Protein AF-C7RER1-F1 (afdb_monomer_lite)

Organism: Anaerococcus prevotii (strain ATCC 9321 / DSM 20548 / JCM 6508 / NCTC 11806 / PC1) (NCBI:txid525919)

Sequence (157 aa):
MKKKYYLVLIGLIIIGVLLKIRPNKEGPSLPKADDVRSLSLIKIANDRGVEKRTINENNDIENFLQLLENSKRTKKESVSDFPNKDEFILVSIEMSEGGYIINTIHEEDKKLYFEQAYVGIYELSYKDISSFLKSTVKEEDKENISEDLEDILDDDF

pLDDT: mean 86.9, std 13.4, range [45.28, 97.69]

Secondary structure (DSSP, 8-state):
-HHHHHHHHHHHHHHHHHHT------------GGGEEEEEEEEEETTEEEEEEEE--HHHHHHHHHHHHT-EE-SPPP-SSS-S-SEEEEEEEEETTS-EEEEEEEEETTEEEEEETTTEEEEE-HHHHHHHHHHH--GGGEEEEEEEHHHHHHHT-

InterPro domains:
  IPR033782 Domain of unknown function DUF5301 [PF17225] (25-123)

Radius of gyration: 20.68 Å; chains: 1; bounding box: 33×69×48 Å

Structure (mmCIF, N/CA/C/O backbone):
data_AF-C7RER1-F1
#
_entry.id   AF-C7RER1-F1
#
loop_
_atom_site.group_PDB
_atom_site.id
_atom_site.type_symbol
_atom_site.label_atom_id
_atom_site.label_alt_id
_atom_site.label_com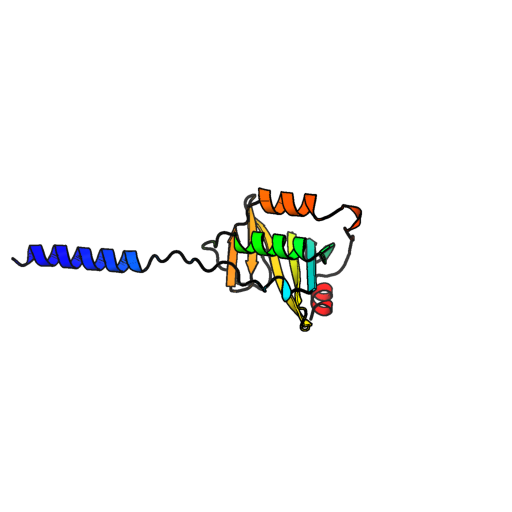p_id
_atom_site.label_asym_id
_atom_site.label_entity_id
_atom_site.label_seq_id
_atom_site.pdbx_PDB_ins_code
_atom_site.Cartn_x
_atom_site.Cartn_y
_atom_site.Cartn_z
_atom_site.occupancy
_atom_site.B_iso_or_equiv
_atom_site.auth_seq_id
_atom_site.auth_comp_id
_atom_site.auth_asym_id
_atom_site.auth_atom_id
_atom_site.pdbx_PDB_model_num
ATOM 1 N N . MET A 1 1 ? -15.847 -50.867 30.338 1.00 51.84 1 MET A N 1
ATOM 2 C CA . MET A 1 1 ? -14.943 -50.681 29.174 1.00 51.84 1 MET A CA 1
ATOM 3 C C . MET A 1 1 ? -15.384 -49.562 28.220 1.00 51.84 1 MET A C 1
ATOM 5 O O . MET A 1 1 ? -14.530 -48.789 27.824 1.00 51.84 1 MET A O 1
ATOM 9 N N . LYS A 1 2 ? -16.683 -49.383 27.920 1.00 53.00 2 LYS A N 1
ATOM 10 C CA . LYS A 1 2 ? -17.201 -48.391 26.944 1.00 53.00 2 LYS A CA 1
ATOM 11 C C . LYS A 1 2 ? -16.874 -46.904 27.226 1.00 53.00 2 LYS A C 1
ATOM 13 O O . LYS A 1 2 ? -16.614 -46.158 26.293 1.00 53.00 2 LYS A O 1
ATOM 18 N N . LYS A 1 3 ? -16.810 -46.480 28.499 1.00 54.66 3 LYS A N 1
ATOM 19 C CA . LYS A 1 3 ? -16.538 -45.074 28.885 1.00 54.66 3 LYS A CA 1
ATOM 20 C C . LYS A 1 3 ? -15.115 -44.591 28.550 1.00 54.66 3 LYS A C 1
ATOM 22 O O . LYS A 1 3 ? -14.925 -43.414 28.277 1.00 54.66 3 LYS A O 1
ATOM 27 N N . LYS A 1 4 ? -14.126 -45.498 28.546 1.00 58.81 4 LYS A N 1
ATOM 28 C CA . LYS A 1 4 ? -12.718 -45.165 28.258 1.00 58.81 4 LYS A CA 1
ATOM 29 C C . LYS A 1 4 ? -12.512 -44.846 26.773 1.00 58.81 4 LYS A C 1
ATOM 31 O O . LYS A 1 4 ? -11.833 -43.884 26.449 1.00 58.81 4 LYS A O 1
ATOM 36 N N . TYR A 1 5 ? -13.176 -45.594 25.889 1.00 68.44 5 TYR A N 1
ATOM 37 C CA . TYR A 1 5 ? -13.153 -45.340 24.444 1.00 68.44 5 TYR A CA 1
ATOM 38 C C . TYR A 1 5 ? -13.890 -44.053 24.063 1.00 68.44 5 TYR A C 1
ATOM 40 O O . TYR A 1 5 ? -13.469 -43.369 23.142 1.00 68.44 5 TYR A O 1
ATOM 48 N N . TYR A 1 6 ? -14.942 -43.687 24.805 1.00 71.69 6 TYR A N 1
ATOM 49 C CA . TYR A 1 6 ? -15.678 -42.439 24.583 1.00 71.69 6 TYR A CA 1
ATOM 50 C C . TYR A 1 6 ? -14.816 -41.194 24.856 1.00 71.69 6 TYR A C 1
ATOM 52 O O . TYR A 1 6 ? -14.836 -40.247 24.078 1.00 71.69 6 TYR A O 1
ATOM 60 N N . LEU A 1 7 ? -13.994 -41.225 25.914 1.00 73.12 7 LEU A N 1
ATOM 61 C CA . LEU A 1 7 ? -13.034 -40.154 26.213 1.00 73.12 7 LEU A CA 1
ATOM 62 C C . LEU A 1 7 ? -11.936 -40.040 25.145 1.00 73.12 7 LEU A C 1
ATOM 64 O O . LEU A 1 7 ? -11.580 -38.933 24.752 1.00 73.12 7 LEU A O 1
ATOM 68 N N . VAL A 1 8 ? -11.447 -41.173 24.632 1.00 76.81 8 VAL A N 1
ATOM 69 C CA . VAL A 1 8 ? -10.476 -41.197 23.523 1.00 76.81 8 VAL A CA 1
ATOM 70 C C . VAL A 1 8 ? -11.091 -40.628 22.240 1.00 76.81 8 VAL A C 1
ATOM 72 O O . VAL A 1 8 ? -10.449 -39.842 21.548 1.00 76.81 8 VAL A O 1
ATOM 75 N N . LEU A 1 9 ? -12.351 -40.963 21.951 1.00 76.00 9 LEU A N 1
ATOM 76 C CA . LEU A 1 9 ? -13.067 -40.466 20.776 1.00 76.00 9 LEU A CA 1
ATOM 77 C C . LEU A 1 9 ? -13.278 -38.943 20.833 1.00 76.00 9 LEU A C 1
ATOM 79 O O . LEU A 1 9 ? -13.043 -38.255 19.845 1.00 76.00 9 LEU A O 1
ATOM 83 N N . ILE A 1 10 ? -13.650 -38.404 22.000 1.00 77.12 10 ILE A N 1
ATOM 84 C CA . ILE A 1 10 ? -13.775 -36.952 22.215 1.00 77.12 10 ILE A CA 1
ATOM 85 C C . ILE A 1 10 ? -12.421 -36.255 22.039 1.00 77.12 10 ILE A C 1
ATOM 87 O O . ILE A 1 10 ? -12.352 -35.222 21.377 1.00 77.12 10 ILE A O 1
ATOM 91 N N . GLY A 1 11 ? -11.338 -36.832 22.570 1.00 74.94 11 GLY A N 1
ATOM 92 C CA . GLY A 1 11 ? -9.987 -36.292 22.396 1.00 74.94 11 GLY A CA 1
ATOM 93 C C . GLY A 1 11 ? -9.572 -36.186 20.926 1.00 74.94 11 GLY A C 1
ATOM 94 O O . GLY A 1 11 ? -9.041 -35.159 20.513 1.00 74.94 11 GLY A O 1
ATOM 95 N N . LEU A 1 12 ? -9.882 -37.200 20.111 1.00 76.56 12 LEU A N 1
ATOM 96 C CA . LEU A 1 12 ? -9.592 -37.194 18.672 1.00 76.56 12 LEU A CA 1
ATOM 97 C C . LEU A 1 12 ? -10.411 -36.152 17.902 1.00 76.56 12 LEU A C 1
ATOM 99 O O . LEU A 1 12 ? -9.883 -35.522 16.988 1.00 76.56 12 LEU A O 1
ATOM 103 N N . ILE A 1 13 ? -11.669 -35.924 18.290 1.00 74.69 13 ILE A N 1
ATOM 104 C CA . ILE A 1 13 ? -12.508 -34.872 17.696 1.00 74.69 13 ILE A CA 1
ATOM 105 C C . ILE A 1 13 ? -11.947 -33.487 18.041 1.00 74.69 13 ILE A C 1
ATOM 107 O O . ILE A 1 13 ? -11.823 -32.646 17.155 1.00 74.69 13 ILE A O 1
ATOM 111 N N . ILE A 1 14 ? -11.541 -33.259 19.295 1.00 70.38 14 ILE A N 1
ATOM 112 C CA . ILE A 1 14 ? -10.935 -31.988 19.727 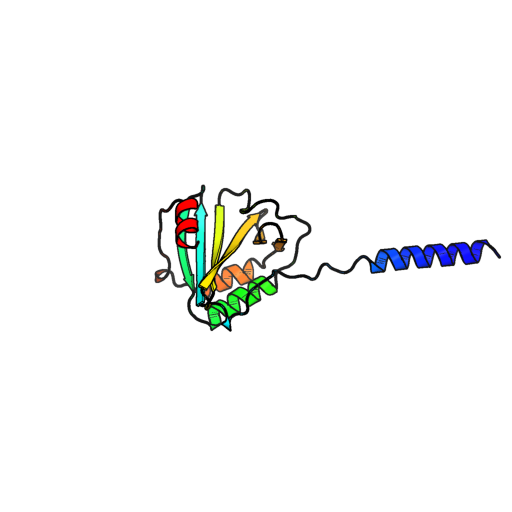1.00 70.38 14 ILE A CA 1
ATOM 113 C C . ILE A 1 14 ? -9.615 -31.734 18.984 1.00 70.38 14 ILE A C 1
ATOM 115 O O . ILE A 1 14 ? -9.408 -30.636 18.472 1.00 70.38 14 ILE A O 1
ATOM 119 N N . ILE A 1 15 ? -8.752 -32.747 18.852 1.00 68.88 15 ILE A N 1
ATOM 120 C CA . ILE A 1 15 ? -7.506 -32.656 18.072 1.00 68.88 15 ILE A CA 1
ATOM 121 C C . ILE A 1 15 ? -7.807 -32.373 16.592 1.00 68.88 15 ILE A C 1
ATOM 123 O O . ILE A 1 15 ? -7.169 -31.513 15.993 1.00 68.88 15 ILE A O 1
ATOM 127 N N . GLY A 1 16 ? -8.813 -33.030 16.008 1.00 62.31 16 GLY A N 1
ATOM 128 C CA . GLY A 1 16 ? -9.239 -32.792 14.626 1.00 62.31 16 GLY A CA 1
ATOM 129 C C . GLY A 1 16 ? -9.768 -31.373 14.379 1.00 62.31 16 GLY A C 1
ATOM 130 O O . GLY A 1 16 ? -9.487 -30.789 13.334 1.00 62.31 16 GLY A O 1
ATOM 131 N N . VAL A 1 17 ? -10.482 -30.788 15.347 1.00 61.66 17 VAL A N 1
ATOM 132 C CA . VAL A 1 17 ? -10.937 -29.385 15.298 1.00 61.66 17 VAL A CA 1
ATOM 133 C C . VAL A 1 17 ? -9.758 -28.418 15.450 1.00 61.66 17 VAL A C 1
ATOM 135 O O . VAL A 1 17 ? -9.683 -27.435 14.716 1.00 61.66 17 VAL A O 1
ATOM 138 N N . LEU A 1 18 ? -8.797 -28.716 16.330 1.00 57.41 18 LEU A N 1
ATOM 139 C CA . LEU A 1 18 ? -7.584 -27.908 16.511 1.00 57.41 18 LEU A CA 1
ATOM 140 C C . LEU A 1 18 ? -6.682 -27.912 15.262 1.00 57.41 18 LEU A C 1
ATOM 142 O O . LEU A 1 18 ? -6.104 -26.881 14.933 1.00 57.41 18 LEU A O 1
ATOM 146 N N . LEU A 1 19 ? -6.618 -29.021 14.514 1.00 55.44 19 LEU A N 1
ATOM 147 C CA . LEU A 1 19 ? -5.858 -29.120 13.256 1.00 55.44 19 LEU A CA 1
ATOM 148 C C . LEU A 1 19 ? -6.449 -28.287 12.101 1.00 55.44 19 LEU A C 1
ATOM 150 O O . LEU A 1 19 ? -5.731 -27.986 11.147 1.00 55.44 19 LEU A O 1
ATOM 154 N N . LYS A 1 20 ? -7.729 -27.886 12.178 1.00 50.94 20 LYS A N 1
ATOM 155 C CA . LYS A 1 20 ? -8.346 -26.943 11.223 1.00 50.94 20 LYS A CA 1
ATOM 156 C C . LYS A 1 20 ? -8.015 -25.480 11.512 1.00 50.94 20 LYS A C 1
ATOM 158 O O . LYS A 1 20 ? -8.211 -24.646 10.634 1.00 50.94 20 LYS A O 1
ATOM 163 N N . ILE A 1 21 ? -7.471 -25.158 12.686 1.00 49.03 21 ILE A N 1
ATOM 164 C CA . ILE A 1 21 ? -6.921 -23.830 12.972 1.00 49.03 21 ILE A CA 1
ATOM 165 C C . ILE A 1 21 ? -5.504 -23.790 12.384 1.00 49.03 21 ILE A C 1
ATOM 167 O O . ILE A 1 21 ? -4.501 -23.738 13.092 1.00 49.03 21 ILE A O 1
ATOM 171 N N . ARG A 1 22 ? -5.403 -23.857 11.053 1.00 45.28 22 ARG A N 1
ATOM 172 C CA . ARG A 1 22 ? -4.205 -23.353 10.384 1.00 45.28 22 ARG A CA 1
ATOM 173 C C . ARG A 1 22 ? -4.299 -21.831 10.455 1.00 45.28 22 ARG A C 1
ATOM 175 O O . ARG A 1 22 ? -5.330 -21.294 10.049 1.00 45.28 22 ARG A O 1
ATOM 182 N N . PRO A 1 23 ? -3.291 -21.118 10.987 1.00 47.56 23 PRO A N 1
ATOM 183 C CA . PRO A 1 23 ? -3.247 -19.680 10.793 1.00 47.56 23 PRO A CA 1
ATOM 184 C C . PRO A 1 23 ? -3.311 -19.447 9.284 1.00 47.56 23 PRO A C 1
ATOM 186 O O . PRO A 1 23 ? -2.533 -20.050 8.543 1.00 47.56 23 PRO A O 1
ATOM 189 N N . ASN A 1 24 ? -4.289 -18.654 8.846 1.00 50.84 24 ASN A N 1
ATOM 190 C CA . ASN A 1 24 ? -4.429 -18.238 7.459 1.00 50.84 24 ASN A CA 1
ATOM 191 C C . ASN A 1 24 ? -3.227 -17.329 7.157 1.00 50.84 24 ASN A C 1
ATOM 193 O O . ASN A 1 24 ? -3.277 -16.123 7.370 1.00 50.84 24 ASN A O 1
ATOM 197 N N . LYS A 1 25 ? -2.087 -17.958 6.856 1.00 52.41 25 LYS A N 1
ATOM 198 C CA . LYS A 1 25 ? -0.760 -17.350 6.681 1.00 52.41 25 LYS A CA 1
ATOM 199 C C . LYS A 1 25 ? -0.539 -16.855 5.256 1.00 52.41 25 LYS A C 1
ATOM 201 O O . LYS A 1 25 ? 0.593 -16.607 4.866 1.00 52.41 25 LYS A O 1
ATOM 206 N N . GLU A 1 26 ? -1.593 -16.751 4.468 1.00 73.81 26 GLU A N 1
ATOM 207 C CA . GLU A 1 26 ? -1.481 -16.128 3.164 1.00 73.81 26 GLU A CA 1
ATOM 208 C C . GLU A 1 26 ? -1.392 -14.626 3.410 1.00 73.81 26 GLU A C 1
ATOM 210 O O . GLU A 1 26 ? -2.383 -14.000 3.799 1.00 73.81 26 GLU A O 1
ATOM 215 N N . GLY A 1 27 ? -0.174 -14.091 3.283 1.00 85.75 27 GLY A N 1
ATOM 216 C CA . GLY A 1 27 ? 0.071 -12.660 3.156 1.00 85.75 27 GLY A CA 1
ATOM 217 C C . GLY A 1 27 ? -0.619 -12.096 1.908 1.00 85.75 27 GLY A C 1
ATOM 218 O O . GLY A 1 27 ? -1.356 -12.816 1.222 1.00 85.75 27 GLY A O 1
ATOM 219 N N . PRO A 1 28 ? -0.455 -10.801 1.631 1.00 93.62 28 PRO A N 1
ATOM 220 C CA . PRO A 1 28 ? -0.961 -10.237 0.390 1.00 93.62 28 PRO A CA 1
ATOM 221 C C . PRO A 1 28 ? -0.296 -10.892 -0.825 1.00 93.62 28 PRO A C 1
ATOM 223 O O . PRO A 1 28 ? 0.865 -11.300 -0.772 1.00 93.62 28 PRO A O 1
ATOM 226 N N . SER A 1 29 ? -1.038 -10.990 -1.926 1.00 92.62 29 SER A N 1
ATOM 227 C CA . SER A 1 29 ? -0.493 -11.410 -3.216 1.00 92.62 29 SER A CA 1
ATOM 228 C C . SER A 1 29 ? 0.209 -10.217 -3.852 1.00 92.62 29 SER A C 1
ATOM 230 O O . SER A 1 29 ? -0.457 -9.278 -4.287 1.00 92.62 29 SER A O 1
ATOM 232 N N . LEU A 1 30 ? 1.539 -10.248 -3.886 1.00 95.31 30 LEU A N 1
ATOM 233 C CA . LEU A 1 30 ? 2.379 -9.167 -4.398 1.00 95.31 30 LEU A CA 1
ATOM 234 C C . LEU A 1 30 ? 3.245 -9.664 -5.567 1.00 95.31 30 LEU A C 1
ATOM 236 O O . LEU A 1 30 ? 3.645 -10.834 -5.565 1.00 95.31 30 LEU A O 1
ATOM 240 N N . PRO A 1 31 ? 3.551 -8.805 -6.555 1.00 95.75 31 PRO A N 1
ATOM 241 C CA . PRO A 1 31 ? 4.534 -9.124 -7.584 1.00 95.75 31 PRO A CA 1
ATOM 242 C C . PRO A 1 31 ? 5.947 -9.190 -6.992 1.00 95.75 31 PRO A C 1
ATOM 244 O O . PRO A 1 31 ? 6.206 -8.700 -5.890 1.00 95.75 31 PRO A O 1
ATOM 247 N N . LYS A 1 32 ? 6.890 -9.775 -7.737 1.00 94.88 32 LYS A N 1
ATOM 248 C CA . LYS A 1 32 ? 8.312 -9.649 -7.395 1.00 94.88 32 LYS A CA 1
ATOM 249 C C . LYS A 1 32 ? 8.789 -8.250 -7.760 1.00 94.88 32 LYS A C 1
ATOM 251 O O . LYS A 1 32 ? 8.370 -7.719 -8.781 1.00 94.88 32 LYS A O 1
ATOM 256 N N . ALA A 1 33 ? 9.711 -7.696 -6.977 1.00 95.31 33 ALA A N 1
ATOM 257 C CA . ALA A 1 33 ? 10.259 -6.364 -7.233 1.00 95.31 33 ALA A CA 1
ATOM 258 C C . ALA A 1 33 ? 10.868 -6.229 -8.644 1.00 95.31 33 ALA A C 1
ATOM 260 O O . ALA A 1 33 ? 10.632 -5.224 -9.299 1.00 95.31 33 ALA A O 1
ATOM 261 N N . ASP A 1 34 ? 11.556 -7.264 -9.142 1.00 95.19 34 ASP A N 1
ATOM 262 C CA . ASP A 1 34 ? 12.140 -7.280 -10.496 1.00 95.19 34 ASP A CA 1
ATOM 263 C C . ASP A 1 34 ? 11.093 -7.195 -11.625 1.00 95.19 34 ASP A C 1
ATOM 265 O O . ASP A 1 34 ? 11.421 -6.802 -12.744 1.00 95.19 34 ASP A O 1
ATOM 269 N N . ASP A 1 35 ? 9.838 -7.560 -11.341 1.00 97.06 35 ASP A N 1
ATOM 270 C CA . ASP A 1 35 ? 8.732 -7.50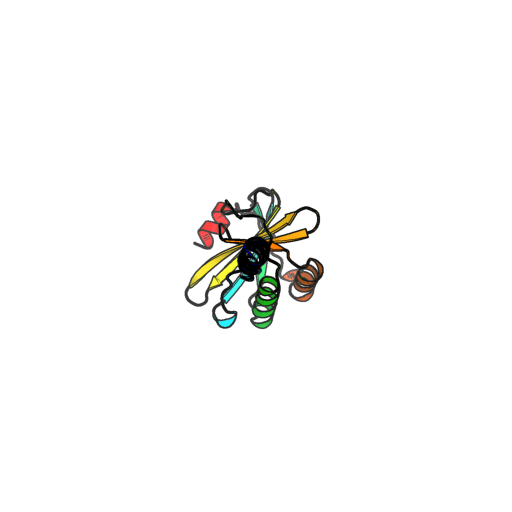5 -12.300 1.00 97.06 35 ASP A CA 1
ATOM 271 C C . ASP A 1 35 ? 7.994 -6.151 -12.245 1.00 97.06 35 ASP A C 1
ATOM 273 O O . ASP A 1 35 ? 7.126 -5.891 -13.077 1.00 97.06 35 ASP A O 1
ATOM 277 N N . VAL A 1 36 ? 8.340 -5.266 -11.302 1.00 97.69 36 VAL A N 1
ATOM 278 C CA . VAL A 1 36 ? 7.716 -3.947 -11.117 1.00 97.69 36 VAL A CA 1
ATOM 279 C C . VAL A 1 36 ? 8.559 -2.864 -11.780 1.00 97.69 36 VAL A C 1
ATOM 281 O O . VAL A 1 36 ? 9.756 -2.751 -11.534 1.00 97.69 36 VAL A O 1
ATOM 284 N N . ARG A 1 37 ? 7.917 -2.038 -12.606 1.00 96.56 37 ARG A N 1
ATOM 285 C CA . ARG A 1 37 ? 8.543 -0.890 -13.267 1.00 96.56 37 ARG A CA 1
ATOM 286 C C . ARG A 1 37 ? 8.487 0.368 -12.410 1.00 96.56 37 ARG A C 1
ATOM 288 O O . ARG A 1 37 ? 9.476 1.093 -12.330 1.00 96.56 37 ARG A O 1
ATOM 295 N N . SER A 1 38 ? 7.334 0.639 -11.809 1.00 95.69 38 SER A N 1
ATOM 296 C CA . SER A 1 38 ? 7.117 1.795 -10.943 1.00 95.69 38 SER A CA 1
ATOM 297 C C . SER A 1 38 ? 5.979 1.540 -9.953 1.00 95.69 38 SER A C 1
ATOM 299 O O . SER A 1 38 ? 5.140 0.657 -10.148 1.00 95.69 38 SER A O 1
ATOM 301 N N . LEU A 1 39 ? 5.954 2.314 -8.869 1.00 95.00 39 LEU A N 1
ATOM 302 C CA . LEU A 1 39 ? 4.849 2.361 -7.913 1.00 95.00 39 LEU A CA 1
ATOM 303 C C . LEU A 1 39 ? 4.336 3.794 -7.813 1.00 95.00 39 LEU A C 1
ATOM 305 O O . LEU A 1 39 ? 5.123 4.707 -7.574 1.00 95.00 39 LEU A O 1
ATOM 309 N N . SER A 1 40 ? 3.026 3.993 -7.898 1.00 94.94 40 SER A N 1
ATOM 310 C CA . SER A 1 40 ? 2.381 5.266 -7.579 1.00 94.94 40 SER A CA 1
ATOM 311 C C . SER A 1 40 ? 1.540 5.145 -6.311 1.00 94.94 40 SER A C 1
ATOM 313 O O . SER A 1 40 ? 0.734 4.228 -6.160 1.00 94.94 40 SER A O 1
ATOM 315 N N . LEU A 1 41 ? 1.724 6.094 -5.395 1.00 95.12 41 LEU A N 1
ATOM 316 C CA . LEU A 1 41 ? 0.913 6.274 -4.196 1.00 95.12 41 LEU A CA 1
ATOM 317 C C . LEU A 1 41 ? 0.098 7.551 -4.365 1.00 95.12 41 LEU A C 1
ATOM 319 O O . LEU A 1 41 ? 0.657 8.650 -4.338 1.00 95.12 41 LEU A O 1
ATOM 323 N N . ILE A 1 42 ? -1.211 7.402 -4.538 1.00 95.75 42 ILE A N 1
ATOM 324 C CA . ILE A 1 42 ? -2.111 8.520 -4.820 1.00 95.75 42 ILE A CA 1
ATOM 325 C C . ILE A 1 42 ? -3.068 8.688 -3.650 1.00 95.75 42 ILE A C 1
ATOM 327 O O . ILE A 1 42 ? -3.847 7.789 -3.345 1.00 95.75 42 ILE A O 1
ATOM 331 N N . LYS A 1 43 ? -3.016 9.833 -2.971 1.00 95.75 43 LYS A N 1
ATOM 332 C CA . LYS A 1 43 ? -3.995 10.163 -1.938 1.00 95.75 43 LYS A CA 1
ATOM 333 C C . LYS A 1 43 ? -5.319 10.513 -2.611 1.00 95.75 43 LYS A C 1
ATOM 335 O O . LYS A 1 43 ? -5.387 11.485 -3.363 1.00 95.75 43 LYS A O 1
ATOM 340 N N . ILE A 1 44 ? -6.355 9.759 -2.270 1.00 97.38 44 ILE A N 1
ATOM 341 C CA . ILE A 1 44 ? -7.738 10.006 -2.659 1.00 97.38 44 ILE A CA 1
ATOM 342 C C . ILE A 1 44 ? -8.472 10.652 -1.484 1.00 97.38 44 ILE A C 1
ATOM 344 O O . ILE A 1 44 ? -8.329 10.215 -0.338 1.00 97.38 44 ILE A O 1
ATOM 348 N N . ALA A 1 45 ? -9.234 11.707 -1.763 1.00 96.94 45 ALA A N 1
ATOM 349 C CA . ALA A 1 45 ? -10.132 12.355 -0.817 1.00 96.94 45 ALA A CA 1
ATOM 350 C C . ALA A 1 45 ? -11.441 12.732 -1.522 1.00 96.94 45 ALA A C 1
ATOM 352 O O . ALA A 1 45 ? -11.429 13.565 -2.428 1.00 96.94 45 ALA A O 1
ATOM 353 N N . ASN A 1 46 ? -12.562 12.154 -1.083 1.00 95.00 46 ASN A N 1
ATOM 354 C CA . ASN A 1 46 ? -13.886 12.308 -1.701 1.00 95.00 46 ASN A CA 1
ATOM 355 C C . ASN A 1 46 ? -13.853 12.028 -3.216 1.00 95.00 46 ASN A C 1
ATOM 357 O O . ASN A 1 46 ? -14.187 12.902 -4.013 1.00 95.00 46 ASN A O 1
ATOM 361 N N . ASP A 1 47 ? -13.374 10.837 -3.591 1.00 94.12 47 ASP A N 1
ATOM 362 C CA . ASP A 1 47 ? -13.268 10.350 -4.978 1.00 94.12 47 ASP A CA 1
ATOM 363 C C . ASP A 1 47 ? -12.401 11.206 -5.915 1.00 94.12 47 ASP A C 1
ATOM 365 O O . ASP A 1 47 ? -12.483 11.089 -7.135 1.00 94.12 47 ASP A O 1
ATOM 369 N N . ARG A 1 48 ? -11.524 12.046 -5.355 1.00 96.44 48 ARG A N 1
ATOM 370 C CA . ARG A 1 48 ? -10.551 12.836 -6.116 1.00 96.44 48 ARG A CA 1
ATOM 371 C C . ARG A 1 48 ? -9.132 12.551 -5.670 1.00 96.44 48 ARG A C 1
ATOM 373 O O . ARG A 1 48 ? -8.842 12.555 -4.471 1.00 96.44 48 ARG A O 1
ATOM 380 N N . GLY A 1 49 ? -8.234 12.373 -6.630 1.00 96.19 49 GLY A N 1
ATOM 381 C CA . GLY A 1 49 ? -6.802 12.427 -6.391 1.00 96.19 49 GLY A CA 1
ATOM 382 C C . GLY A 1 49 ? -6.395 13.842 -6.004 1.00 96.19 49 GLY A C 1
ATOM 383 O O . GLY A 1 49 ? -6.709 14.801 -6.709 1.00 96.19 49 GLY A O 1
ATOM 384 N N . VAL A 1 50 ? -5.698 13.970 -4.877 1.00 96.19 50 VAL A N 1
ATOM 385 C CA . VAL A 1 50 ? -5.216 15.267 -4.363 1.00 96.19 50 VAL A CA 1
ATOM 386 C C . VAL A 1 50 ? -3.697 15.355 -4.307 1.00 96.19 50 VAL A C 1
ATOM 388 O O . VAL A 1 50 ? -3.128 16.444 -4.311 1.00 96.19 50 VAL A O 1
ATOM 391 N N . GLU A 1 51 ? -3.024 14.211 -4.245 1.00 94.25 51 GLU A N 1
ATOM 392 C CA . GLU A 1 51 ? -1.572 14.133 -4.163 1.00 94.25 51 GLU A CA 1
ATOM 393 C C . GLU A 1 51 ? -1.105 12.814 -4.775 1.00 94.25 51 GLU A C 1
ATOM 395 O O . GLU A 1 51 ? -1.633 11.761 -4.420 1.00 94.25 51 GLU A O 1
ATOM 400 N N . LYS A 1 52 ? -0.106 12.856 -5.654 1.00 93.88 52 LYS A N 1
ATOM 401 C CA . LYS A 1 52 ? 0.532 11.682 -6.253 1.00 93.88 52 LYS A CA 1
ATOM 402 C C . LYS A 1 52 ? 2.018 11.676 -5.931 1.00 93.88 52 LYS A C 1
ATOM 404 O O . LYS A 1 52 ? 2.674 12.716 -5.865 1.00 93.88 52 LYS A O 1
ATOM 409 N N . ARG A 1 53 ? 2.542 10.476 -5.702 1.00 90.94 53 ARG A N 1
ATOM 410 C CA . ARG A 1 53 ? 3.970 10.208 -5.522 1.00 90.94 53 ARG A CA 1
ATOM 411 C C . ARG A 1 53 ? 4.343 8.980 -6.319 1.00 90.94 53 ARG A C 1
ATOM 413 O O . ARG A 1 53 ? 3.674 7.959 -6.180 1.00 90.94 53 ARG A O 1
ATOM 420 N N . THR A 1 54 ? 5.436 9.062 -7.060 1.00 92.62 54 THR A N 1
ATOM 421 C CA . THR A 1 54 ? 5.929 7.959 -7.885 1.00 92.62 54 THR A CA 1
ATOM 422 C C . THR A 1 54 ? 7.282 7.483 -7.364 1.00 92.62 54 THR A C 1
ATOM 424 O O . THR A 1 54 ? 8.171 8.289 -7.100 1.00 92.62 54 THR A O 1
ATOM 427 N N . ILE A 1 55 ? 7.441 6.172 -7.211 1.00 92.19 55 ILE A N 1
ATOM 428 C CA . ILE A 1 55 ? 8.653 5.503 -6.738 1.00 92.19 55 ILE A CA 1
ATOM 429 C C . ILE A 1 55 ? 9.162 4.616 -7.872 1.00 92.19 55 ILE A C 1
ATOM 431 O O . ILE A 1 55 ? 8.486 3.672 -8.277 1.00 92.19 55 ILE A O 1
ATOM 435 N N . ASN A 1 56 ? 10.366 4.919 -8.356 1.00 91.88 56 ASN A N 1
ATOM 436 C CA . ASN A 1 56 ? 11.000 4.221 -9.481 1.00 91.88 56 ASN A CA 1
ATOM 437 C C . ASN A 1 56 ? 12.325 3.545 -9.095 1.00 91.88 56 ASN A C 1
ATOM 439 O O . ASN A 1 56 ? 12.902 2.811 -9.890 1.00 91.88 56 ASN A O 1
ATOM 443 N N . GLU A 1 57 ? 12.840 3.814 -7.893 1.00 93.06 57 GLU A N 1
ATOM 444 C CA . GLU A 1 57 ? 14.098 3.241 -7.421 1.00 93.06 57 GLU A CA 1
ATOM 445 C C . GLU A 1 57 ? 13.872 1.804 -6.934 1.00 93.06 57 GLU A C 1
ATOM 447 O O . GLU A 1 57 ? 13.108 1.573 -5.994 1.00 93.06 57 GLU A O 1
ATOM 452 N N . ASN A 1 58 ? 14.568 0.831 -7.532 1.00 93.00 58 ASN A N 1
ATOM 453 C CA . ASN A 1 58 ? 14.354 -0.598 -7.256 1.00 93.00 58 ASN A CA 1
ATOM 454 C C . ASN A 1 58 ? 14.443 -0.954 -5.765 1.00 93.00 58 ASN A C 1
ATOM 456 O O . ASN A 1 58 ? 13.642 -1.740 -5.272 1.00 93.00 58 ASN A O 1
ATOM 460 N N . ASN A 1 59 ? 15.394 -0.363 -5.034 1.00 93.56 59 ASN A N 1
ATOM 461 C CA . ASN A 1 59 ? 15.553 -0.620 -3.601 1.00 93.56 59 ASN A CA 1
ATOM 462 C C . ASN A 1 59 ? 14.345 -0.118 -2.793 1.00 93.56 59 ASN A C 1
ATOM 464 O O . ASN A 1 59 ? 13.934 -0.755 -1.828 1.00 93.56 59 ASN A O 1
ATOM 468 N N . ASP A 1 60 ? 13.759 1.013 -3.181 1.00 93.81 60 ASP A N 1
ATOM 469 C CA . ASP A 1 60 ? 12.574 1.555 -2.521 1.00 93.81 60 ASP A CA 1
ATOM 470 C C . ASP A 1 60 ? 11.311 0.763 -2.871 1.00 93.81 60 ASP A C 1
ATOM 472 O O . ASP A 1 60 ? 10.487 0.515 -1.988 1.00 93.81 60 ASP A O 1
ATOM 476 N N . ILE A 1 61 ? 11.196 0.298 -4.119 1.00 95.62 61 ILE A N 1
ATOM 477 C CA . ILE A 1 61 ? 10.148 -0.636 -4.554 1.00 95.62 61 ILE A CA 1
ATOM 478 C C . ILE A 1 61 ? 10.223 -1.931 -3.738 1.00 95.62 61 ILE A C 1
ATOM 480 O O . ILE A 1 61 ? 9.227 -2.345 -3.143 1.00 95.62 61 ILE A O 1
ATOM 484 N N . GLU A 1 62 ? 11.404 -2.548 -3.655 1.00 96.25 62 GLU A N 1
ATOM 485 C CA . GLU A 1 62 ? 11.618 -3.779 -2.890 1.00 96.25 62 GLU A CA 1
ATOM 486 C C . GLU A 1 62 ? 11.266 -3.584 -1.410 1.00 96.25 62 GLU A C 1
ATOM 488 O O . GLU A 1 62 ? 10.510 -4.375 -0.843 1.00 96.25 62 GLU A O 1
ATOM 493 N N . ASN A 1 63 ? 11.742 -2.496 -0.796 1.00 95.19 63 ASN A N 1
ATOM 494 C CA . ASN A 1 63 ? 11.429 -2.172 0.594 1.00 95.19 63 ASN A CA 1
ATOM 495 C C . ASN A 1 63 ? 9.921 -2.001 0.815 1.00 95.19 63 ASN A C 1
ATOM 497 O O . ASN A 1 63 ? 9.383 -2.527 1.791 1.00 95.19 63 ASN A O 1
ATOM 501 N N . PHE A 1 64 ? 9.221 -1.301 -0.081 1.00 95.81 64 PHE A N 1
ATOM 502 C CA . PHE A 1 64 ? 7.775 -1.120 0.031 1.00 95.81 64 PHE A CA 1
ATOM 503 C C . PHE A 1 64 ? 7.026 -2.453 -0.051 1.00 95.81 64 PHE A C 1
ATOM 505 O O . PHE A 1 64 ? 6.192 -2.743 0.809 1.00 95.81 64 PHE A O 1
ATOM 512 N N . LEU A 1 65 ? 7.357 -3.301 -1.029 1.00 96.19 65 LEU A N 1
ATOM 513 C CA . LEU A 1 65 ? 6.735 -4.618 -1.180 1.00 96.19 65 LEU A CA 1
ATOM 514 C C . LEU A 1 65 ? 7.003 -5.516 0.035 1.00 96.19 65 LEU A C 1
ATOM 516 O O . LEU A 1 65 ? 6.078 -6.163 0.523 1.00 96.19 65 LEU A O 1
ATOM 520 N N . GLN A 1 66 ? 8.216 -5.499 0.597 1.00 94.81 66 GLN A N 1
ATOM 521 C CA . GLN A 1 66 ? 8.529 -6.233 1.829 1.00 94.81 66 GLN A CA 1
ATOM 522 C C . GLN A 1 66 ? 7.716 -5.732 3.034 1.00 94.81 66 GLN A C 1
ATOM 524 O O . GLN A 1 66 ? 7.305 -6.526 3.884 1.00 94.81 66 GLN A O 1
ATOM 529 N N . LEU A 1 67 ? 7.454 -4.425 3.141 1.00 95.19 67 LEU A N 1
ATOM 530 C CA . LEU A 1 67 ? 6.588 -3.884 4.197 1.00 95.19 67 LEU A CA 1
ATOM 531 C C . LEU A 1 67 ? 5.151 -4.398 4.068 1.00 95.19 67 LEU A C 1
ATOM 533 O O . LEU A 1 67 ? 4.534 -4.743 5.080 1.00 95.19 67 LEU A O 1
ATOM 537 N N . LEU A 1 68 ? 4.634 -4.485 2.840 1.00 95.38 68 LEU A N 1
ATOM 538 C CA . LEU A 1 68 ? 3.322 -5.069 2.570 1.00 95.38 68 LEU A CA 1
ATOM 539 C C . LEU A 1 68 ? 3.312 -6.577 2.855 1.00 95.38 68 LEU A C 1
ATOM 541 O O . LEU A 1 68 ? 2.384 -7.064 3.497 1.00 95.38 68 LEU A O 1
ATOM 545 N N . GLU A 1 69 ? 4.344 -7.321 2.459 1.00 94.25 69 GLU A N 1
ATOM 546 C CA . GLU A 1 69 ? 4.452 -8.767 2.704 1.00 94.25 69 GLU A CA 1
ATOM 547 C C . GLU A 1 69 ? 4.427 -9.102 4.205 1.00 94.25 69 GLU A C 1
ATOM 549 O O . GLU A 1 69 ? 3.774 -10.056 4.631 1.00 94.25 69 GLU A O 1
ATOM 554 N N . ASN A 1 70 ? 5.073 -8.270 5.026 1.00 93.19 70 ASN A N 1
ATOM 555 C CA . ASN A 1 70 ? 5.120 -8.421 6.484 1.00 93.19 70 ASN A CA 1
ATOM 556 C C . ASN A 1 70 ? 3.819 -8.017 7.203 1.00 93.19 70 ASN A C 1
ATOM 558 O O . ASN A 1 70 ? 3.728 -8.121 8.433 1.00 93.19 70 ASN A O 1
ATOM 562 N N . SER A 1 71 ? 2.810 -7.550 6.467 1.00 94.12 71 SER A N 1
ATOM 563 C CA . SER A 1 71 ? 1.510 -7.186 7.025 1.00 94.12 71 SER A CA 1
ATOM 564 C C . SER A 1 71 ? 0.767 -8.393 7.604 1.00 94.12 71 SER A C 1
ATOM 566 O O . SER A 1 71 ? 0.961 -9.557 7.238 1.00 94.12 71 SER A O 1
ATOM 568 N N . LYS A 1 72 ? -0.127 -8.127 8.558 1.00 94.25 72 LYS A N 1
ATOM 569 C CA . LYS A 1 72 ? -0.877 -9.177 9.249 1.00 94.25 72 LYS A CA 1
ATOM 570 C C . LYS A 1 72 ? -2.278 -9.304 8.671 1.00 94.25 72 LYS A C 1
ATOM 572 O O . LYS A 1 72 ? -3.108 -8.422 8.879 1.00 94.25 72 LYS A O 1
ATOM 577 N N . ARG A 1 73 ? -2.598 -10.447 8.057 1.00 94.38 73 ARG A N 1
ATOM 578 C CA . ARG A 1 73 ? -3.968 -10.720 7.592 1.00 94.38 73 ARG A CA 1
ATOM 579 C C . ARG A 1 73 ? -4.983 -10.587 8.730 1.00 94.38 73 ARG A C 1
ATOM 581 O O . ARG A 1 73 ? -4.820 -11.163 9.813 1.00 94.38 73 ARG A O 1
ATOM 588 N N . THR A 1 74 ? -6.031 -9.810 8.482 1.00 94.19 74 THR A N 1
ATOM 589 C CA . THR A 1 74 ? -7.134 -9.606 9.423 1.00 94.19 74 THR A CA 1
ATOM 590 C C . THR A 1 74 ? -8.224 -10.667 9.227 1.00 94.19 74 THR A C 1
ATOM 592 O O . THR A 1 74 ? -8.111 -11.560 8.390 1.00 94.19 74 THR A O 1
ATOM 595 N N . LYS A 1 75 ? -9.288 -10.596 10.035 1.00 92.38 75 LYS A N 1
ATOM 596 C CA . LYS A 1 75 ? -10.509 -11.400 9.842 1.00 92.38 75 LYS A CA 1
ATOM 597 C C . LYS A 1 75 ? -11.575 -10.677 9.009 1.00 92.38 75 LYS A C 1
ATOM 599 O O . LYS A 1 75 ? -12.671 -11.207 8.880 1.00 92.38 75 LYS A O 1
ATOM 604 N N . LYS A 1 76 ? -11.292 -9.456 8.544 1.00 91.19 76 LYS A N 1
ATOM 605 C CA . LYS A 1 76 ? -12.221 -8.673 7.729 1.00 91.19 76 LYS A CA 1
ATOM 606 C C . LYS A 1 76 ? -12.156 -9.161 6.285 1.00 91.19 76 LYS A C 1
ATOM 608 O O . LYS A 1 76 ? -11.107 -9.619 5.830 1.00 91.19 76 LYS A O 1
ATOM 613 N N . GLU A 1 77 ? -13.277 -9.048 5.594 1.00 89.69 77 GLU A N 1
ATOM 614 C CA . GLU A 1 77 ? -13.397 -9.364 4.175 1.00 89.69 77 GLU A CA 1
ATOM 615 C C . GLU A 1 77 ? -13.371 -8.059 3.379 1.00 89.69 77 GLU A C 1
ATOM 617 O O . GLU A 1 77 ? -13.986 -7.078 3.796 1.00 89.69 77 GLU A O 1
ATOM 622 N N . SER A 1 78 ? -12.651 -8.058 2.258 1.00 91.31 78 SER A N 1
ATOM 623 C CA . SER A 1 78 ? -12.769 -7.013 1.241 1.00 91.31 78 SER A CA 1
ATOM 624 C C . SER A 1 78 ? -13.898 -7.423 0.300 1.00 91.31 78 SER A C 1
ATOM 626 O O . SER A 1 78 ? -13.884 -8.543 -0.211 1.00 91.31 78 SER A O 1
ATOM 628 N N . VAL A 1 79 ? -14.911 -6.574 0.136 1.00 92.81 79 VAL A N 1
ATOM 629 C CA . VAL A 1 79 ? -16.157 -6.904 -0.591 1.00 92.81 79 VAL A CA 1
ATOM 630 C C . VAL A 1 79 ? -16.489 -5.898 -1.694 1.00 92.81 79 VAL A C 1
ATOM 632 O O . VAL A 1 79 ? -17.588 -5.929 -2.246 1.00 92.81 79 VAL A O 1
ATOM 635 N N . SER A 1 80 ? -15.556 -5.004 -1.992 1.00 92.06 80 SER A N 1
ATOM 636 C CA . SER A 1 80 ? -15.671 -3.934 -2.977 1.00 92.06 80 SER A CA 1
ATOM 637 C C . SER A 1 80 ? -14.304 -3.664 -3.601 1.00 92.06 80 SER A C 1
ATOM 639 O O . SER A 1 80 ? -13.280 -4.097 -3.072 1.00 92.06 80 SER A O 1
ATOM 641 N N . ASP A 1 81 ? -14.297 -2.939 -4.718 1.00 91.31 81 ASP A N 1
ATOM 642 C CA . ASP A 1 81 ? -13.065 -2.568 -5.426 1.00 91.31 81 ASP A CA 1
ATOM 643 C C . ASP A 1 81 ? -12.212 -1.588 -4.598 1.00 91.31 81 ASP A C 1
ATOM 645 O O . ASP A 1 81 ? -10.984 -1.669 -4.582 1.00 91.31 81 ASP A O 1
ATOM 649 N N . PHE A 1 82 ? -12.883 -0.714 -3.840 1.00 95.00 82 PHE A N 1
ATOM 650 C CA . PHE A 1 82 ? -12.283 0.292 -2.964 1.00 95.00 82 PHE A CA 1
ATOM 651 C C . PHE A 1 82 ? -12.859 0.214 -1.544 1.00 95.00 82 PHE A C 1
ATOM 653 O O . PHE A 1 82 ? -13.995 -0.246 -1.362 1.00 95.00 82 PHE A O 1
ATOM 660 N N . PRO A 1 83 ? -12.116 0.672 -0.521 1.00 95.25 83 PRO A N 1
ATOM 661 C CA . PRO A 1 83 ? -12.624 0.737 0.840 1.00 95.25 83 PRO A CA 1
ATOM 662 C C . PRO A 1 83 ? -13.756 1.767 0.937 1.00 95.25 83 PRO A C 1
ATOM 664 O O . PRO A 1 83 ? -13.701 2.831 0.330 1.00 95.25 83 PRO A O 1
ATOM 667 N N . ASN A 1 84 ? -14.764 1.495 1.769 1.00 93.44 84 ASN A N 1
ATOM 668 C CA . ASN A 1 84 ? -15.836 2.455 2.061 1.00 93.44 84 ASN A CA 1
ATOM 669 C C . ASN A 1 84 ? -15.340 3.551 3.030 1.00 93.44 84 ASN A C 1
ATOM 671 O O . ASN A 1 84 ? -15.672 3.538 4.223 1.00 93.44 84 ASN A O 1
ATOM 675 N N . LYS A 1 85 ? -14.453 4.424 2.538 1.00 94.75 85 LYS A N 1
ATOM 676 C CA . LYS A 1 85 ? -13.781 5.510 3.266 1.00 94.75 85 LYS A CA 1
ATOM 677 C C . LYS A 1 85 ? -13.652 6.735 2.362 1.00 94.75 85 LYS A C 1
ATOM 679 O O . LYS A 1 85 ? -13.245 6.599 1.217 1.00 94.75 85 LYS A O 1
ATOM 684 N N . ASP A 1 86 ? -13.890 7.920 2.924 1.00 95.25 86 ASP A N 1
ATOM 685 C CA . ASP A 1 86 ? -13.727 9.191 2.201 1.00 95.25 86 ASP A CA 1
ATOM 686 C C . ASP A 1 86 ? -12.261 9.473 1.836 1.00 95.25 86 ASP A C 1
ATOM 688 O O . ASP A 1 86 ? -11.986 10.163 0.859 1.00 95.25 86 ASP A O 1
ATOM 692 N N . GLU A 1 87 ? -11.317 8.953 2.628 1.00 97.00 87 GLU A N 1
ATOM 693 C CA . GLU A 1 87 ? -9.881 9.092 2.397 1.00 97.00 87 GLU A CA 1
ATOM 694 C C . GLU A 1 87 ? -9.185 7.729 2.392 1.00 97.00 87 GLU A C 1
ATOM 696 O O . GLU A 1 87 ? -9.322 6.929 3.325 1.00 97.00 87 GLU A O 1
ATOM 701 N N . PHE A 1 88 ? -8.380 7.498 1.360 1.00 97.06 88 PHE A N 1
ATOM 702 C CA . PHE A 1 88 ? -7.493 6.345 1.241 1.00 97.06 88 PHE A CA 1
ATOM 703 C C . PHE A 1 88 ? -6.322 6.675 0.308 1.00 97.06 88 PHE A C 1
ATOM 705 O O . PHE A 1 88 ? -6.256 7.744 -0.296 1.00 97.06 88 PHE A O 1
ATOM 712 N N . ILE A 1 89 ? -5.357 5.769 0.221 1.00 96.44 89 ILE A N 1
ATOM 713 C CA . ILE A 1 89 ? -4.246 5.835 -0.725 1.00 96.44 89 ILE A CA 1
ATOM 714 C C . ILE A 1 89 ? -4.465 4.736 -1.754 1.00 96.44 89 ILE A C 1
ATOM 716 O O . ILE A 1 89 ? -4.531 3.562 -1.390 1.00 96.44 89 ILE A O 1
ATOM 720 N N . LEU A 1 90 ? -4.556 5.108 -3.023 1.00 97.00 90 LEU A N 1
ATOM 721 C CA . LEU A 1 90 ? -4.469 4.182 -4.139 1.00 97.00 90 LEU A CA 1
ATOM 722 C C . LEU A 1 90 ? -3.001 3.788 -4.328 1.00 97.00 90 LEU A C 1
ATOM 724 O O . LEU A 1 90 ? -2.120 4.647 -4.387 1.00 97.00 90 LEU A O 1
ATOM 728 N N . VAL A 1 91 ? -2.743 2.488 -4.388 1.00 96.88 91 VAL A N 1
ATOM 729 C CA . VAL A 1 91 ? -1.431 1.908 -4.672 1.00 96.88 91 VAL A CA 1
ATOM 730 C C . VAL A 1 91 ? -1.507 1.310 -6.069 1.00 96.88 91 VAL A C 1
ATOM 732 O O . VAL A 1 91 ? -2.087 0.238 -6.241 1.00 96.88 91 VAL A O 1
ATOM 735 N N . SER A 1 92 ? -0.939 2.013 -7.045 1.00 96.44 92 SER A N 1
ATOM 736 C CA . SER A 1 92 ? -0.850 1.566 -8.436 1.00 96.44 92 SER A CA 1
ATOM 737 C C . SER A 1 92 ? 0.551 1.017 -8.701 1.00 96.44 92 SER A C 1
ATOM 739 O O . SER A 1 92 ? 1.547 1.689 -8.429 1.00 96.44 92 SER A O 1
ATOM 741 N N . ILE A 1 93 ? 0.640 -0.235 -9.145 1.00 96.56 93 ILE A N 1
ATOM 742 C CA . ILE A 1 93 ? 1.898 -0.930 -9.441 1.00 96.56 93 ILE A CA 1
ATOM 743 C C . ILE A 1 93 ? 1.970 -1.160 -10.946 1.00 96.56 93 ILE A C 1
ATOM 745 O O . ILE A 1 93 ? 1.249 -2.011 -11.462 1.00 96.56 93 ILE A O 1
ATOM 749 N N . GLU A 1 94 ? 2.848 -0.438 -11.637 1.00 96.69 94 GLU A N 1
ATOM 750 C CA . GLU A 1 94 ? 3.093 -0.635 -13.066 1.00 96.69 94 GLU A CA 1
ATOM 751 C C . GLU A 1 94 ? 4.007 -1.850 -13.258 1.00 96.69 94 GLU A C 1
ATOM 753 O O . GLU A 1 94 ? 5.126 -1.894 -12.733 1.00 96.69 94 GLU A O 1
ATOM 758 N N . MET A 1 95 ? 3.555 -2.842 -14.020 1.00 96.31 95 MET A N 1
ATOM 759 C CA . MET A 1 95 ? 4.324 -4.056 -14.291 1.00 96.31 95 MET A CA 1
ATOM 760 C C . MET A 1 95 ? 5.281 -3.846 -15.470 1.00 96.31 95 MET A C 1
ATOM 762 O O . MET A 1 95 ? 4.938 -3.217 -16.470 1.00 96.31 95 MET A O 1
ATOM 766 N N . SER A 1 96 ? 6.481 -4.425 -15.404 1.00 94.88 96 SER A N 1
ATOM 767 C CA . SER A 1 96 ? 7.488 -4.321 -16.475 1.00 94.88 96 SER A CA 1
ATOM 768 C C . SER A 1 96 ? 7.035 -4.934 -17.804 1.00 94.88 96 SER A C 1
ATOM 770 O O . SER A 1 96 ? 7.473 -4.496 -18.867 1.00 94.88 96 SER A O 1
ATOM 772 N N . GLU A 1 97 ? 6.151 -5.933 -17.762 1.00 93.31 97 GLU A N 1
ATOM 773 C CA . GLU A 1 97 ? 5.538 -6.538 -18.954 1.00 93.31 97 GLU A CA 1
ATOM 774 C C . GLU A 1 97 ? 4.310 -5.770 -19.478 1.00 93.31 97 GLU A C 1
ATOM 776 O O . GLU A 1 97 ? 3.745 -6.141 -20.508 1.00 93.31 97 GLU A O 1
ATOM 781 N N . GLY A 1 98 ? 3.943 -4.673 -18.812 1.00 89.75 98 GLY A N 1
ATOM 782 C CA . GLY A 1 98 ? 2.748 -3.881 -19.079 1.00 89.75 98 GLY A CA 1
ATOM 783 C C . GLY A 1 98 ? 1.567 -4.258 -18.181 1.00 89.75 98 GLY A C 1
ATOM 784 O O . GLY A 1 98 ? 1.489 -5.363 -17.645 1.00 89.75 98 GLY A O 1
ATOM 785 N N . GLY A 1 99 ? 0.632 -3.318 -18.042 1.00 92.31 99 GLY A N 1
ATOM 786 C CA . GLY A 1 99 ? -0.519 -3.431 -17.149 1.00 92.31 99 GLY A CA 1
ATOM 787 C C . GLY A 1 99 ? -0.217 -2.995 -15.715 1.00 92.31 99 GLY A C 1
ATOM 788 O O . GLY A 1 99 ? 0.935 -2.755 -15.342 1.00 92.31 99 GLY A O 1
ATOM 789 N N . TYR A 1 100 ? -1.281 -2.901 -14.919 1.00 94.19 100 TYR A N 1
ATOM 790 C CA . TYR A 1 100 ? -1.237 -2.342 -13.573 1.00 94.19 100 TYR A CA 1
ATOM 791 C C . TYR A 1 100 ? -1.902 -3.264 -12.552 1.00 94.19 100 TYR A C 1
ATOM 793 O O . TYR A 1 100 ? -2.893 -3.940 -12.836 1.00 94.19 100 TYR A O 1
ATOM 801 N N . ILE A 1 101 ? -1.358 -3.279 -11.334 1.00 94.56 101 ILE A N 1
ATOM 802 C CA . ILE A 1 101 ? -2.006 -3.879 -10.165 1.00 94.56 101 ILE A CA 1
ATOM 803 C C . ILE A 1 101 ? -2.444 -2.751 -9.238 1.00 94.56 101 ILE A C 1
ATOM 805 O O . ILE A 1 101 ? -1.610 -2.003 -8.729 1.00 94.56 101 ILE A O 1
ATOM 809 N N . ILE A 1 102 ? -3.746 -2.682 -8.970 1.00 95.38 102 ILE A N 1
ATOM 810 C CA . ILE A 1 102 ? -4.343 -1.676 -8.093 1.00 95.38 102 ILE A CA 1
ATOM 811 C C . ILE A 1 102 ? -4.704 -2.294 -6.745 1.00 95.38 102 ILE A C 1
ATOM 813 O O . ILE A 1 102 ? -5.366 -3.327 -6.664 1.00 95.38 102 ILE A O 1
ATOM 817 N N . ASN A 1 103 ? -4.270 -1.643 -5.672 1.00 97.00 103 ASN A N 1
ATOM 818 C CA . ASN A 1 103 ? -4.662 -1.952 -4.301 1.00 97.00 103 ASN A CA 1
ATOM 819 C C . ASN A 1 103 ? -4.877 -0.647 -3.529 1.00 97.00 103 ASN A C 1
ATOM 821 O O . ASN A 1 103 ? -4.629 0.441 -4.050 1.00 97.00 103 ASN A O 1
ATOM 825 N N . THR A 1 104 ? -5.294 -0.733 -2.267 1.00 97.56 104 THR A N 1
ATOM 826 C CA . THR A 1 104 ? -5.472 0.466 -1.436 1.00 97.56 104 THR A CA 1
ATOM 827 C C . THR A 1 104 ? -4.824 0.347 -0.067 1.00 97.56 104 THR A C 1
ATOM 829 O O . THR A 1 104 ? -4.615 -0.744 0.465 1.00 97.56 104 THR A O 1
ATOM 832 N N . ILE A 1 105 ? -4.511 1.496 0.526 1.00 97.31 105 ILE A N 1
ATOM 833 C CA . ILE A 1 105 ? -4.191 1.629 1.944 1.00 97.31 105 ILE A CA 1
ATOM 834 C C . ILE A 1 105 ? -5.183 2.604 2.567 1.00 97.31 105 ILE A C 1
ATOM 836 O O . ILE A 1 105 ? -5.342 3.718 2.079 1.00 97.31 105 ILE A O 1
ATOM 840 N N . HIS A 1 106 ? -5.818 2.226 3.670 1.00 96.25 106 HIS A N 1
ATOM 841 C CA . HIS A 1 106 ? -6.752 3.099 4.379 1.00 96.25 106 HIS A CA 1
ATOM 842 C C . HIS A 1 106 ? -6.525 3.065 5.891 1.00 96.25 106 HIS A C 1
ATOM 844 O O . HIS A 1 106 ? -5.921 2.135 6.433 1.00 96.25 106 HIS A O 1
ATOM 850 N N . GLU A 1 107 ? -7.018 4.094 6.579 1.00 94.50 107 GLU A N 1
ATOM 851 C CA . GLU A 1 107 ? -6.988 4.169 8.037 1.00 94.50 107 GLU A CA 1
ATOM 852 C C . GLU A 1 107 ? -8.352 3.803 8.635 1.00 94.50 107 GLU A C 1
ATOM 854 O O . GLU A 1 107 ? -9.406 4.259 8.193 1.00 94.50 107 GLU A O 1
ATOM 859 N N . GLU A 1 108 ? -8.336 2.988 9.685 1.00 93.69 108 GLU A N 1
ATOM 860 C CA . GLU A 1 108 ? -9.499 2.741 10.531 1.00 93.69 108 GLU A CA 1
ATOM 861 C C . GLU A 1 108 ? -9.049 2.521 11.979 1.00 93.69 108 GLU A C 1
ATOM 863 O O . GLU A 1 108 ? -8.097 1.787 12.244 1.00 93.69 108 GLU A O 1
ATOM 868 N N . ASP A 1 109 ? -9.714 3.172 12.936 1.00 91.69 109 ASP A N 1
ATOM 869 C CA . ASP A 1 109 ? -9.392 3.084 14.367 1.00 91.69 109 ASP A CA 1
ATOM 870 C C . ASP A 1 109 ? -7.904 3.342 14.697 1.00 91.69 109 ASP A C 1
ATOM 872 O O . ASP A 1 109 ? -7.313 2.666 15.545 1.00 91.69 109 ASP A O 1
ATOM 876 N N . LYS A 1 110 ? -7.288 4.338 14.040 1.00 89.50 110 LYS A N 1
ATOM 877 C CA . LYS A 1 110 ? -5.861 4.705 14.185 1.00 89.50 110 LYS A CA 1
ATOM 878 C C . LYS A 1 110 ? -4.880 3.606 13.769 1.00 89.50 110 LYS A C 1
ATOM 880 O O . LYS A 1 110 ? -3.750 3.548 14.261 1.00 89.50 110 LYS A O 1
ATOM 885 N N . LYS A 1 111 ? -5.317 2.709 12.890 1.00 93.75 111 LYS A N 1
ATOM 886 C CA . LYS A 1 111 ? -4.502 1.656 12.286 1.00 93.75 111 LYS A CA 1
ATOM 887 C C . LYS A 1 111 ? -4.580 1.757 10.776 1.00 93.75 111 LYS A C 1
ATOM 889 O O . LYS A 1 111 ? -5.628 2.097 10.238 1.00 93.75 111 LYS A O 1
ATOM 894 N N . LEU A 1 112 ? -3.480 1.420 10.116 1.00 95.62 112 LEU A N 1
ATOM 895 C CA . LEU A 1 112 ? -3.418 1.351 8.663 1.00 95.62 112 LEU A CA 1
ATOM 896 C C . LEU A 1 112 ? -3.661 -0.076 8.199 1.00 95.62 112 LEU A C 1
ATOM 898 O O . LEU A 1 112 ? -3.168 -1.030 8.810 1.00 95.62 112 LEU A O 1
ATOM 902 N N . TYR A 1 113 ? -4.381 -0.203 7.096 1.00 96.88 113 TYR A N 1
ATOM 903 C CA . TYR A 1 113 ? -4.663 -1.476 6.463 1.00 96.88 113 TYR A CA 1
ATOM 904 C C . TYR A 1 113 ? -4.336 -1.399 4.982 1.00 96.88 113 TYR A C 1
ATOM 906 O O . TYR A 1 113 ? -4.719 -0.439 4.327 1.00 96.88 113 TYR A O 1
ATOM 914 N N . PHE A 1 114 ? -3.647 -2.415 4.476 1.00 97.50 114 PHE A N 1
ATOM 915 C CA . PHE A 1 114 ? -3.529 -2.698 3.054 1.00 97.50 114 PHE A CA 1
ATOM 916 C C . PHE A 1 114 ? -4.706 -3.578 2.640 1.00 97.50 114 PHE A C 1
ATOM 918 O O . PHE A 1 114 ? -4.967 -4.599 3.282 1.00 97.50 114 PHE A O 1
ATOM 925 N N . GLU A 1 115 ? -5.426 -3.193 1.599 1.00 97.44 115 GLU A N 1
ATOM 926 C CA . GLU A 1 115 ? -6.599 -3.904 1.110 1.00 97.44 115 GLU A CA 1
ATOM 927 C C . GLU A 1 115 ? -6.431 -4.269 -0.361 1.00 97.44 115 GLU A C 1
ATOM 929 O O . GLU A 1 115 ? -6.124 -3.429 -1.209 1.00 97.44 115 GLU A O 1
ATOM 934 N N . GLN A 1 116 ? -6.647 -5.554 -0.629 1.00 96.06 116 GLN A N 1
ATOM 935 C CA . GLN A 1 116 ? -6.724 -6.125 -1.962 1.00 96.06 116 GLN A CA 1
ATOM 936 C C . GLN A 1 116 ? -8.181 -6.508 -2.222 1.00 96.06 116 GLN A C 1
ATOM 938 O O . GLN A 1 116 ? -8.730 -7.346 -1.489 1.00 96.06 116 GLN A O 1
ATOM 943 N N . ALA A 1 117 ? -8.782 -5.905 -3.250 1.00 93.94 117 ALA A N 1
ATOM 944 C CA . ALA A 1 117 ? -10.185 -6.091 -3.609 1.00 93.94 117 ALA A CA 1
ATOM 945 C C . ALA A 1 117 ? -10.546 -7.582 -3.700 1.00 93.94 117 ALA A C 1
ATOM 947 O O . ALA A 1 117 ? -9.874 -8.357 -4.383 1.00 93.94 117 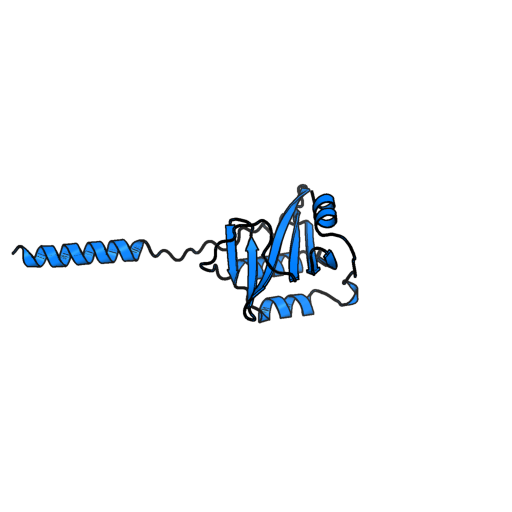ALA A O 1
ATOM 948 N N . TYR A 1 118 ? -11.584 -8.000 -2.972 1.00 92.06 118 TYR A N 1
ATOM 949 C CA . TYR A 1 118 ? -12.082 -9.388 -2.908 1.00 92.06 118 TYR A CA 1
ATOM 950 C C . TYR A 1 118 ? -11.076 -10.460 -2.450 1.00 92.06 118 TYR A C 1
ATOM 952 O O . TYR A 1 118 ? -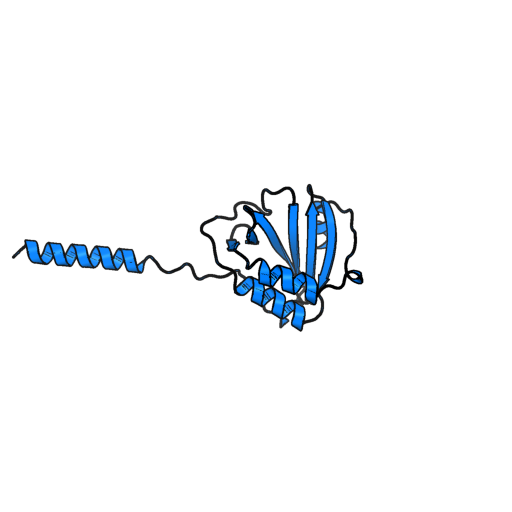11.384 -11.653 -2.486 1.00 92.06 118 TYR A O 1
ATOM 960 N N . VAL A 1 119 ? -9.887 -10.073 -1.983 1.00 92.69 119 VAL A N 1
ATOM 961 C CA . VAL A 1 119 ? -8.835 -11.001 -1.536 1.00 92.69 119 VAL A CA 1
ATOM 962 C C . VAL A 1 119 ? -8.656 -10.917 -0.023 1.00 92.69 119 VAL A C 1
ATOM 964 O O . VAL A 1 119 ? -8.708 -11.935 0.683 1.00 92.69 119 VAL A O 1
ATOM 967 N N . GLY A 1 120 ? -8.468 -9.713 0.517 1.00 93.56 120 GLY A N 1
ATOM 968 C CA . GLY A 1 120 ? -8.297 -9.557 1.954 1.00 93.56 120 GLY A CA 1
ATOM 969 C C . GLY A 1 120 ? -7.802 -8.196 2.409 1.00 93.56 120 GLY A C 1
ATOM 970 O O . GLY A 1 120 ? -7.313 -7.380 1.633 1.00 93.56 120 GLY A O 1
ATOM 971 N N . ILE A 1 121 ? -7.915 -8.001 3.722 1.00 96.62 121 ILE A N 1
ATOM 972 C CA . ILE A 1 121 ? -7.482 -6.796 4.427 1.00 96.62 121 ILE A CA 1
ATOM 973 C C . ILE A 1 121 ? -6.374 -7.179 5.405 1.00 96.62 121 ILE A C 1
ATOM 975 O O . ILE A 1 121 ? -6.533 -8.111 6.209 1.00 96.62 121 ILE A O 1
ATOM 979 N N . TYR A 1 122 ? -5.271 -6.442 5.368 1.00 96.56 122 TYR A N 1
ATOM 980 C CA . TYR A 1 122 ? -4.036 -6.735 6.080 1.00 96.56 122 TYR A CA 1
ATOM 981 C C . TYR A 1 122 ? -3.614 -5.537 6.933 1.00 96.56 122 TYR A C 1
ATOM 983 O O . TYR A 1 122 ? -3.463 -4.431 6.434 1.00 96.56 122 TYR A O 1
ATOM 991 N N . GLU A 1 123 ? -3.428 -5.737 8.236 1.00 96.38 123 GLU A N 1
ATOM 992 C CA . GLU A 1 123 ? -2.983 -4.693 9.164 1.00 96.38 123 GLU A CA 1
ATOM 993 C C . GLU A 1 123 ? -1.498 -4.387 8.935 1.00 96.38 123 GLU A C 1
ATOM 995 O O . GLU A 1 123 ? -0.647 -5.281 9.020 1.00 96.38 123 GLU A O 1
ATOM 1000 N N . LEU A 1 124 ? -1.202 -3.117 8.665 1.00 95.50 124 LEU A N 1
ATOM 1001 C CA . LEU A 1 124 ? 0.143 -2.594 8.469 1.00 95.50 124 LEU A CA 1
ATOM 1002 C C . LEU A 1 124 ? 0.723 -2.068 9.783 1.00 95.50 124 LEU A C 1
ATOM 1004 O O . LEU A 1 124 ? 0.023 -1.535 10.649 1.00 95.50 124 LEU A O 1
ATOM 1008 N N . SER A 1 125 ? 2.046 -2.139 9.903 1.00 93.38 125 SER A N 1
ATOM 1009 C CA . SER A 1 125 ? 2.767 -1.426 10.953 1.00 93.38 125 SER A CA 1
ATOM 1010 C C . SER A 1 125 ? 2.815 0.064 10.617 1.00 93.38 125 SER A C 1
ATOM 1012 O O . SER A 1 125 ? 3.560 0.490 9.733 1.00 93.38 125 SER A O 1
ATOM 1014 N N . TYR A 1 126 ? 2.034 0.874 11.343 1.00 86.06 126 TYR A N 1
ATOM 1015 C CA . TYR A 1 126 ? 1.999 2.330 11.145 1.00 86.06 126 TYR A CA 1
ATOM 1016 C C . TYR A 1 126 ? 3.395 2.953 11.206 1.00 86.06 126 TYR A C 1
ATOM 1018 O O . TYR A 1 126 ? 3.730 3.824 10.408 1.00 86.06 126 TYR A O 1
ATOM 1026 N N . LYS A 1 127 ? 4.221 2.494 12.155 1.00 88.44 127 LYS A N 1
ATOM 1027 C CA . LYS A 1 127 ? 5.586 2.990 12.329 1.00 88.44 127 LYS A CA 1
ATOM 1028 C C . LYS A 1 127 ? 6.413 2.753 11.069 1.00 88.44 127 LYS A C 1
ATOM 1030 O O . LYS A 1 127 ? 7.071 3.683 10.621 1.00 88.44 127 LYS A O 1
ATOM 1035 N N . ASP A 1 128 ? 6.358 1.550 10.509 1.00 88.31 128 ASP A N 1
ATOM 1036 C CA . ASP A 1 128 ? 7.244 1.166 9.412 1.00 88.31 128 ASP A CA 1
ATOM 1037 C C . ASP A 1 128 ? 6.831 1.853 8.104 1.00 88.31 128 ASP A C 1
ATOM 1039 O O . ASP A 1 128 ? 7.677 2.438 7.432 1.00 88.31 128 ASP A O 1
ATOM 1043 N N . ILE A 1 129 ? 5.525 1.920 7.813 1.00 86.75 129 ILE A N 1
ATOM 1044 C CA . ILE A 1 129 ? 5.000 2.662 6.654 1.00 86.75 129 ILE A CA 1
ATOM 1045 C C . ILE A 1 129 ? 5.248 4.167 6.795 1.00 86.75 129 ILE A C 1
ATOM 1047 O O . ILE A 1 129 ? 5.717 4.808 5.859 1.00 86.75 129 ILE A O 1
ATOM 1051 N N . SER A 1 130 ? 4.987 4.750 7.970 1.00 84.25 130 SER A N 1
ATOM 1052 C CA . SER A 1 130 ? 5.250 6.176 8.205 1.00 84.25 130 SER A CA 1
ATOM 1053 C C . SER A 1 130 ? 6.738 6.509 8.084 1.00 84.25 130 SER A C 1
ATOM 1055 O O . SER A 1 130 ? 7.085 7.567 7.563 1.00 84.25 130 SER A O 1
ATOM 1057 N N . SER A 1 131 ? 7.619 5.626 8.562 1.00 85.56 131 SER A N 1
ATOM 1058 C CA . SER A 1 131 ? 9.065 5.777 8.410 1.00 85.56 131 SER A CA 1
ATOM 1059 C C . SER A 1 131 ? 9.488 5.709 6.946 1.00 85.56 131 SER A C 1
ATOM 1061 O O . SER A 1 131 ? 10.198 6.612 6.516 1.00 85.56 131 SER A O 1
ATOM 1063 N N . PHE A 1 132 ? 9.004 4.721 6.189 1.00 87.00 132 PHE A N 1
ATOM 1064 C CA . PHE A 1 132 ? 9.277 4.584 4.756 1.00 87.00 132 PHE A CA 1
ATOM 1065 C C . PHE A 1 132 ? 8.859 5.832 3.972 1.00 87.00 132 PHE A C 1
ATOM 1067 O O . PHE A 1 132 ? 9.683 6.452 3.304 1.00 87.00 132 PHE A O 1
ATOM 1074 N N . LEU A 1 133 ? 7.609 6.279 4.138 1.00 80.38 133 LEU A N 1
ATOM 1075 C CA . LEU A 1 133 ? 7.092 7.457 3.434 1.00 80.38 133 LEU A CA 1
ATOM 1076 C C . LEU A 1 133 ? 7.880 8.736 3.749 1.00 80.38 133 LEU A C 1
ATOM 1078 O O . LEU A 1 133 ? 7.932 9.630 2.916 1.00 80.38 133 LEU A O 1
ATOM 1082 N N . LYS A 1 134 ? 8.496 8.840 4.933 1.00 80.94 134 LYS A N 1
ATOM 1083 C CA . LYS A 1 134 ? 9.341 9.988 5.301 1.00 80.94 134 LYS A CA 1
ATOM 1084 C C . LYS A 1 134 ? 10.775 9.887 4.786 1.00 80.94 134 LYS A C 1
ATOM 1086 O O . LYS A 1 134 ? 11.403 10.923 4.604 1.00 80.94 134 LYS A O 1
ATOM 1091 N N . SER A 1 135 ? 11.329 8.679 4.662 1.00 75.62 135 SER A N 1
ATOM 1092 C CA . SER A 1 135 ? 12.733 8.477 4.278 1.00 75.62 135 SER A CA 1
ATOM 1093 C C . SER A 1 135 ? 12.938 8.400 2.774 1.00 75.62 135 SER A C 1
ATOM 1095 O O . SER A 1 135 ? 13.970 8.844 2.283 1.00 75.62 135 SER A O 1
ATOM 1097 N N . THR A 1 136 ? 11.978 7.807 2.073 1.00 68.06 136 THR A N 1
ATOM 1098 C CA . THR A 1 136 ? 12.073 7.491 0.646 1.00 68.06 136 THR A CA 1
ATOM 1099 C C . THR A 1 136 ? 11.515 8.612 -0.223 1.00 68.06 136 THR A C 1
ATOM 1101 O O . THR A 1 136 ? 11.971 8.809 -1.340 1.00 68.06 136 THR A O 1
ATOM 1104 N N . VAL A 1 137 ? 10.562 9.390 0.295 1.00 65.44 137 VAL A N 1
ATOM 1105 C CA . VAL A 1 137 ? 9.893 10.437 -0.479 1.00 65.44 137 VAL A CA 1
ATOM 1106 C C . VAL A 1 137 ? 10.370 11.798 -0.004 1.00 65.44 137 VAL A C 1
ATOM 1108 O O . VAL A 1 137 ? 10.115 12.194 1.138 1.00 65.44 137 VAL A O 1
ATOM 1111 N N . LYS A 1 138 ? 11.039 12.550 -0.878 1.00 68.69 138 LYS A N 1
ATOM 1112 C CA . LYS A 1 138 ? 11.322 13.954 -0.595 1.00 68.69 138 LYS A CA 1
ATOM 1113 C C . LYS A 1 138 ? 10.070 14.784 -0.865 1.00 68.69 138 LYS A C 1
ATOM 1115 O O . LYS A 1 138 ? 9.267 14.461 -1.730 1.00 68.69 138 LYS A O 1
ATOM 1120 N N . GLU A 1 139 ? 9.911 15.899 -0.156 1.00 68.62 139 GLU A N 1
ATOM 1121 C CA . GLU A 1 139 ? 8.785 16.821 -0.388 1.00 68.62 139 GLU A CA 1
ATOM 1122 C C . GLU A 1 139 ? 8.725 17.346 -1.838 1.00 68.62 139 GLU A C 1
ATOM 1124 O O . GLU A 1 139 ? 7.649 17.690 -2.309 1.00 68.62 139 GLU A O 1
ATOM 1129 N N . GLU A 1 140 ? 9.859 17.372 -2.549 1.00 69.00 140 G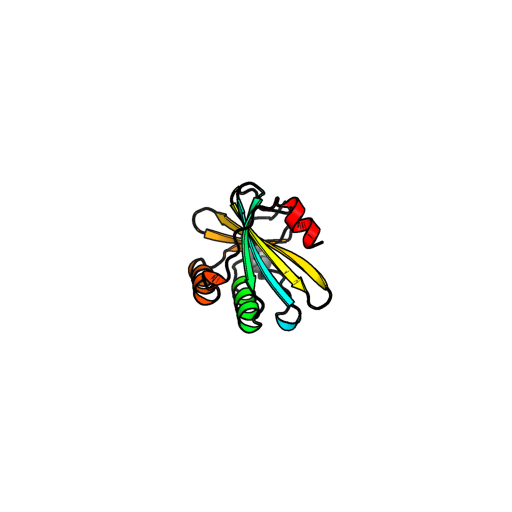LU A N 1
ATOM 1130 C CA . GLU A 1 140 ? 9.953 17.776 -3.961 1.00 69.00 140 GLU A CA 1
ATOM 1131 C C . GLU A 1 140 ? 9.351 16.760 -4.947 1.00 69.00 140 GLU A C 1
ATOM 1133 O O . GLU A 1 140 ? 8.966 17.154 -6.043 1.00 69.00 140 GLU A O 1
ATOM 1138 N N . ASP A 1 141 ? 9.206 15.494 -4.545 1.00 74.12 141 ASP A N 1
ATOM 1139 C CA . ASP A 1 141 ? 8.657 14.415 -5.381 1.00 74.12 141 ASP A CA 1
ATOM 1140 C C . ASP A 1 141 ? 7.125 14.296 -5.251 1.00 74.12 141 ASP A C 1
ATOM 1142 O O . ASP A 1 141 ? 6.505 13.381 -5.796 1.00 74.12 141 ASP A O 1
ATOM 1146 N N . LYS A 1 142 ? 6.502 15.197 -4.479 1.00 83.62 142 LYS A N 1
ATOM 1147 C CA . LYS A 1 142 ? 5.053 15.253 -4.291 1.00 83.62 142 LYS A CA 1
ATOM 1148 C C . LYS A 1 142 ? 4.419 16.119 -5.364 1.00 83.62 142 LYS A C 1
ATOM 1150 O O . LYS A 1 142 ? 4.663 17.324 -5.434 1.00 83.62 142 LYS A O 1
ATOM 1155 N N . GLU A 1 143 ? 3.531 15.517 -6.135 1.00 89.38 143 GLU A N 1
ATOM 1156 C CA . GLU A 1 143 ? 2.722 16.220 -7.115 1.00 89.38 143 GLU A CA 1
ATOM 1157 C C . GLU A 1 143 ? 1.332 16.484 -6.535 1.00 89.38 143 GLU A C 1
ATOM 1159 O O . GLU A 1 143 ? 0.637 15.557 -6.122 1.00 89.38 143 GLU A O 1
ATOM 1164 N N . ASN A 1 144 ? 0.917 17.752 -6.488 1.00 91.44 144 ASN A N 1
ATOM 1165 C CA . ASN A 1 144 ? -0.474 18.083 -6.186 1.00 91.44 144 ASN A CA 1
ATOM 1166 C C . ASN A 1 144 ? -1.288 17.895 -7.463 1.00 91.44 144 ASN A C 1
ATOM 1168 O O . ASN A 1 144 ? -1.061 18.607 -8.441 1.00 91.44 144 ASN A O 1
ATOM 1172 N N . ILE A 1 145 ? -2.241 16.975 -7.421 1.00 92.12 145 ILE A N 1
ATOM 1173 C CA . ILE A 1 145 ? -3.132 16.672 -8.539 1.00 92.12 145 ILE A CA 1
ATOM 1174 C C . ILE A 1 145 ? -4.568 17.070 -8.185 1.00 92.12 145 ILE A C 1
ATOM 1176 O O . ILE A 1 145 ? -4.875 17.420 -7.044 1.00 92.12 145 ILE A O 1
ATOM 1180 N N . SER A 1 146 ? -5.445 17.078 -9.182 1.00 92.94 146 SER A N 1
ATOM 1181 C CA . SER A 1 146 ? -6.867 17.369 -9.003 1.00 92.94 146 SER A CA 1
ATOM 1182 C C . SER A 1 146 ? -7.664 16.636 -10.077 1.00 92.94 146 SER A C 1
ATOM 1184 O O . SER A 1 146 ? -8.311 17.257 -10.922 1.00 92.94 146 SER A O 1
ATOM 1186 N N . GLU A 1 147 ? -7.618 15.315 -10.016 1.00 93.06 147 GLU A N 1
ATOM 1187 C CA . GLU A 1 147 ? -8.226 14.401 -10.987 1.00 93.06 147 GLU A CA 1
ATOM 1188 C C . GLU A 1 147 ? -9.301 13.568 -10.294 1.00 93.06 147 GLU A C 1
ATOM 1190 O O . GLU A 1 147 ? -9.191 13.283 -9.097 1.00 93.06 147 GLU A O 1
ATOM 1195 N N . ASP A 1 148 ? -10.369 13.236 -11.012 1.00 95.50 148 ASP A N 1
ATOM 1196 C CA . ASP A 1 148 ? -11.394 12.336 -10.493 1.00 95.50 148 ASP A CA 1
ATOM 1197 C C . ASP A 1 148 ? -10.849 10.897 -10.474 1.00 95.50 148 ASP A C 1
ATOM 1199 O O . ASP A 1 148 ? -10.016 10.526 -11.298 1.00 95.50 148 ASP A O 1
ATOM 1203 N N . LEU A 1 149 ? -11.273 10.084 -9.500 1.00 92.25 149 LEU A N 1
ATOM 1204 C CA . LEU A 1 149 ? -10.776 8.711 -9.343 1.00 92.25 149 LEU A CA 1
ATOM 1205 C C . LEU A 1 149 ? -11.003 7.871 -10.607 1.00 92.25 149 LEU A C 1
ATOM 1207 O O . LEU A 1 149 ? -10.153 7.057 -10.940 1.00 92.25 149 LEU A O 1
ATOM 1211 N N . GLU A 1 150 ? -12.120 8.079 -11.304 1.00 92.06 150 GLU A N 1
ATOM 1212 C CA . GLU A 1 150 ? -12.417 7.395 -12.568 1.00 92.06 150 GLU A CA 1
ATOM 1213 C C . GLU A 1 150 ? -11.367 7.714 -13.644 1.00 92.06 150 GLU A C 1
ATOM 1215 O O . GLU A 1 150 ? -10.835 6.788 -14.248 1.00 92.06 150 GLU A O 1
ATOM 1220 N N . ASP A 1 151 ? -10.985 8.986 -13.799 1.00 92.44 151 ASP A N 1
ATOM 1221 C CA . ASP A 1 151 ? -9.967 9.406 -14.772 1.00 92.44 151 ASP A CA 1
ATOM 1222 C C . ASP A 1 151 ? -8.589 8.803 -14.441 1.00 92.44 151 ASP A C 1
ATOM 1224 O O . ASP A 1 151 ? -7.878 8.335 -15.326 1.00 92.44 151 ASP A O 1
ATOM 1228 N N . ILE A 1 152 ? -8.230 8.761 -13.150 1.00 91.38 152 ILE A N 1
ATOM 1229 C CA . ILE A 1 152 ? -6.966 8.163 -12.681 1.00 91.38 152 ILE A CA 1
ATOM 1230 C C . ILE A 1 152 ? -6.901 6.672 -13.025 1.00 91.38 152 ILE A C 1
ATOM 1232 O O . ILE A 1 152 ? -5.828 6.156 -13.331 1.00 91.38 152 ILE A O 1
ATOM 1236 N N . LEU A 1 153 ? -8.029 5.965 -12.932 1.00 88.62 153 LEU A N 1
ATOM 1237 C CA . LEU A 1 153 ? -8.090 4.547 -13.266 1.00 88.62 153 LEU A CA 1
ATOM 1238 C C . LEU A 1 153 ? -8.032 4.352 -14.784 1.00 88.62 153 LEU A C 1
ATOM 1240 O O . LEU A 1 153 ? -7.270 3.508 -15.233 1.00 88.62 153 LEU A O 1
ATOM 1244 N N . ASP A 1 154 ? -8.761 5.141 -15.570 1.00 87.00 154 ASP A N 1
ATOM 1245 C CA . ASP A 1 154 ? -8.755 5.027 -17.036 1.00 87.00 154 ASP A CA 1
ATOM 1246 C C . ASP A 1 154 ? -7.359 5.258 -17.654 1.00 87.00 154 ASP A C 1
ATOM 1248 O O . ASP A 1 154 ? -7.034 4.644 -18.667 1.00 87.00 154 ASP A O 1
ATOM 1252 N N . ASP A 1 155 ? -6.506 6.089 -17.045 1.00 77.12 155 ASP A N 1
ATOM 1253 C CA . ASP A 1 155 ? -5.114 6.276 -17.491 1.00 77.12 155 ASP A CA 1
ATOM 1254 C C . ASP A 1 155 ? -4.201 5.072 -17.167 1.00 77.12 155 ASP A C 1
ATOM 1256 O O . ASP A 1 155 ? -3.203 4.838 -17.859 1.00 77.12 155 ASP A O 1
ATOM 1260 N N . ASP A 1 156 ? -4.546 4.297 -16.135 1.00 71.88 156 ASP A N 1
ATOM 1261 C CA . ASP A 1 156 ? -3.829 3.097 -15.689 1.00 71.88 156 ASP A CA 1
ATOM 1262 C C . ASP A 1 156 ? -4.451 1.787 -16.270 1.00 71.88 156 ASP A C 1
ATOM 1264 O O . ASP A 1 156 ? -3.970 0.696 -15.945 1.00 71.88 156 ASP A O 1
ATOM 1268 N N . PHE A 1 157 ? -5.489 1.839 -17.133 1.00 55.50 157 PHE A N 1
ATOM 1269 C CA . PHE A 1 157 ? -6.197 0.655 -17.686 1.00 55.50 157 PHE A CA 1
ATOM 1270 C C . PHE A 1 157 ? -6.380 0.618 -19.217 1.00 55.50 157 PHE A C 1
ATOM 1272 O O . PHE A 1 157 ? -6.714 1.635 -19.856 1.00 55.50 157 PHE A O 1
#

Foldseek 3Di:
DVVVVVVVVVVVVVVVVVVVPDPPLDFDDDDALVFFQKKKKFKAAQQWTFKIFIDRDSVLSNLVVVQSRPFAFDPDFQADQDDPDRIWIWIWTATPVGAIDIWIWDDDPNWIWTGDHRPGITTGDPVSVVVSCVPRDDPVRMDGDTGGNVVVVVVRD